Protein 3W92 (pdb70)

Secondary structure (DSSP, 8-state):
-HHHHHHHHHHHHHHH--HHHHHHHHHHTT-/-HHHHHHHHHHHHHHH--HHHHHHHHHHHH-/-HHHHHHHHHHHHHHH--HHHHHHHHHHH--

B-factor: mean 21.25, std 8.87, range [10.96, 60.33]

Radius of gyration: 15.0 Å; Cα contacts (8 Å, |Δi|>4): 67; chains: 3; bounding box: 19×21×43 Å

Solvent-accessible surface area: 6558 Å² total; per-residue (Å²): 134,31,62,138,6,58,120,82,1,40,42,4,57,149,99,2,58,21,67,163,59,6,43,160,7,53,146,115,48,60,100,169,32,47,116,1,61,144,61,2,54,48,5,65,165,102,1,53,22,68,146,62,5,60,81,0,92,120,87,56,62,174,150,30,63,165,5,39,164,98,1,41,45,3,60,165,100,2,60,21,66,166,59,5,38,92,0,81,164,87,52,26,216

Structure (mmCIF, N/CA/C/O backbone):
data_3W92
#
_entry.id   3W92
#
_cell.length_a   31.760
_cell.length_b   33.552
_cell.length_c   94.998
_cell.angle_alpha   90.00
_cell.angle_beta   90.00
_cell.angle_gamma   90.00
#
_symmetry.space_group_name_H-M   'P 21 21 21'
#
loop_
_entity.id
_entity.type
_entity.pdbx_description
1 polymer 'Thioester coiled coil peptide'
2 non-polymer 'PARA ACETAMIDO BENZOIC ACID'
3 non-polymer 'ACETATE ION'
4 non-polymer 1,2-ETHANEDIOL
5 water water
#
loop_
_atom_site.group_PDB
_atom_site.id
_atom_site.type_symbol
_atom_site.label_atom_id
_atom_site.label_alt_id
_atom_site.label_comp_id
_atom_site.label_asym_id
_atom_site.label_entity_id
_atom_site.label_seq_id
_atom_site.pdbx_PDB_ins_code
_atom_site.Cartn_x
_atom_site.Cartn_y
_atom_site.Cartn_z
_atom_site.occupancy
_atom_site.B_iso_or_equiv
_atom_site.auth_seq_id
_atom_site.auth_comp_id
_atom_site.auth_asym_id
_atom_site.auth_atom_id
_atom_site.pdbx_PDB_model_num
ATOM 1 N N . ARG A 1 1 ? -10.552 5.839 -35.646 1.00 32.22 1 ARG A N 1
ATOM 2 C CA . ARG A 1 1 ? -11.240 5.357 -34.472 1.00 32.32 1 ARG A CA 1
ATOM 3 C C . ARG A 1 1 ? -10.240 4.631 -33.646 1.00 29.21 1 ARG A C 1
ATOM 4 O O . ARG A 1 1 ? -10.316 4.571 -32.419 1.00 26.93 1 ARG A O 1
ATOM 12 N N . VAL A 1 2 ? -9.352 3.722 -34.317 1.00 24.24 2 VAL A N 1
ATOM 13 C CA . VAL A 1 2 ? -8.454 2.850 -33.551 1.00 23.59 2 VAL A CA 1
ATOM 14 C C . VAL A 1 2 ? -7.380 3.668 -32.931 1.00 22.22 2 VAL A C 1
ATOM 15 O O . VAL A 1 2 ? -7.086 3.404 -31.731 1.00 21.41 2 VAL A O 1
ATOM 19 N N . ALA A 1 3 ? -6.836 4.703 -33.567 1.00 22.13 3 ALA A N 1
ATOM 20 C CA . ALA A 1 3 ? -5.843 5.571 -32.934 1.00 22.27 3 ALA A CA 1
ATOM 21 C C . ALA A 1 3 ? -6.377 6.237 -31.657 1.00 23.23 3 ALA A C 1
ATOM 22 O O . ALA A 1 3 ? -5.662 6.323 -30.657 1.00 23.55 3 ALA A O 1
ATOM 24 N N . ARG A 1 4 ? -7.620 6.701 -31.685 1.00 24.21 4 ARG A N 1
ATOM 25 C CA . ARG A 1 4 ? -8.220 7.350 -30.535 1.00 26.59 4 ARG A CA 1
ATOM 26 C C . ARG A 1 4 ? -8.406 6.348 -29.392 1.00 23.09 4 ARG A C 1
ATOM 27 O O . ARG A 1 4 ? -8.142 6.652 -28.200 1.00 22.73 4 ARG A O 1
ATOM 35 N N . LEU A 1 5 ? -8.804 5.129 -29.738 1.00 19.94 5 LEU A N 1
ATOM 36 C CA . LEU A 1 5 ? -8.955 4.060 -28.740 1.00 18.68 5 LEU A CA 1
ATOM 37 C C . LEU A 1 5 ? -7.603 3.702 -28.157 1.00 16.63 5 LEU A C 1
ATOM 38 O O . LEU A 1 5 ? -7.478 3.433 -26.940 1.00 17.71 5 LEU A O 1
ATOM 43 N N . GLU A 1 6 ? -6.554 3.661 -28.948 1.00 17.59 6 GLU A N 1
ATOM 44 C CA . GLU A 1 6 ? -5.215 3.344 -28.467 1.00 17.49 6 GLU A CA 1
ATOM 45 C C . GLU A 1 6 ? -4.760 4.384 -27.419 1.00 17.83 6 GLU A C 1
ATOM 46 O O . GLU A 1 6 ? -4.201 3.983 -26.392 1.00 19.03 6 GLU A O 1
ATOM 52 N N A LYS A 1 7 ? -5.062 5.660 -27.674 0.50 18.38 7 LYS A N 1
ATOM 53 N N B LYS A 1 7 ? -5.063 5.652 -27.669 0.50 18.17 7 LYS A N 1
ATOM 54 C CA A LYS A 1 7 ? -4.753 6.773 -26.753 0.50 20.04 7 LYS A CA 1
ATOM 55 C CA B LYS A 1 7 ? -4.746 6.746 -26.747 0.50 19.74 7 LYS A CA 1
ATOM 56 C C A LYS A 1 7 ? -5.515 6.569 -25.439 0.50 18.29 7 LYS A C 1
ATOM 57 C C B LYS A 1 7 ? -5.513 6.560 -25.437 0.50 18.11 7 LYS A C 1
ATOM 58 O O A LYS A 1 7 ? -4.935 6.708 -24.341 0.50 19.77 7 LYS A O 1
ATOM 59 O O B LYS A 1 7 ? -4.938 6.717 -24.340 0.50 19.65 7 LYS A O 1
ATOM 70 N N . LYS A 1 8 ? -6.813 6.272 -25.535 1.00 17.81 8 LYS A N 1
ATOM 71 C CA . LYS A 1 8 ? -7.643 6.059 -24.349 1.00 16.28 8 LYS A CA 1
ATOM 72 C C . LYS A 1 8 ? -7.160 4.871 -23.566 1.00 15.71 8 LYS A C 1
ATOM 73 O O . LYS A 1 8 ? -7.166 4.975 -22.297 1.00 16.72 8 LYS A O 1
ATOM 79 N N . VAL A 1 9 ? -6.787 3.778 -24.173 1.00 15.30 9 VAL A N 1
ATOM 80 C CA . V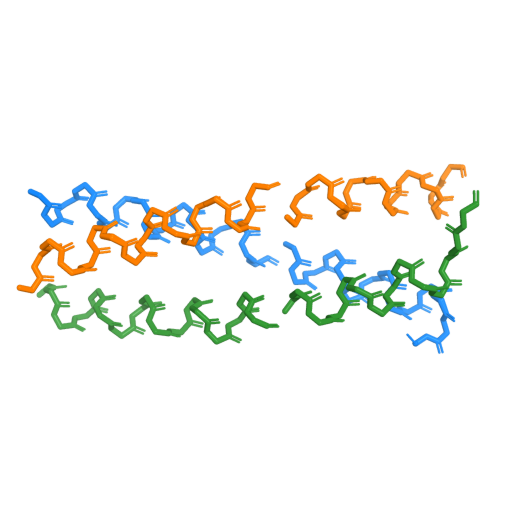AL A 1 9 ? -6.292 2.609 -23.500 1.00 14.74 9 VAL A CA 1
ATOM 81 C C . VAL A 1 9 ? -4.980 2.872 -22.813 1.00 15.45 9 VAL A C 1
ATOM 82 O O . VAL A 1 9 ? -4.774 2.419 -21.643 1.00 18.40 9 VAL A O 1
ATOM 86 N N . SER A 1 10 ? -4.064 3.585 -23.461 1.00 16.36 10 SER A N 1
ATOM 87 C CA A SER A 1 10 ? -2.793 3.927 -22.854 0.25 16.00 10 SER A CA 1
ATOM 88 C CA B SER A 1 10 ? -2.794 3.916 -22.840 0.25 17.11 10 SER A CA 1
ATOM 89 C CA C SER A 1 10 ? -2.785 3.902 -22.848 0.50 17.67 10 SER A CA 1
ATOM 90 C C . SER A 1 10 ? -3.051 4.752 -21.591 1.00 16.96 10 SER A C 1
ATOM 91 O O . SER A 1 10 ? -2.402 4.543 -20.576 1.00 19.94 10 SER A O 1
ATOM 98 N N . ALA A 1 11 ? -3.976 5.719 -21.693 1.00 17.63 11 ALA A N 1
ATOM 99 C CA . ALA A 1 11 ? -4.301 6.592 -20.504 1.00 17.03 11 ALA A CA 1
ATOM 100 C C . ALA A 1 11 ? -4.845 5.721 -19.367 1.00 16.85 11 ALA A C 1
ATOM 101 O O . ALA A 1 11 ? -4.466 5.942 -18.206 1.00 19.34 11 ALA A O 1
ATOM 103 N N . LEU A 1 12 ? -5.691 4.748 -19.652 1.00 16.23 12 LEU A N 1
ATOM 104 C CA . LEU A 1 12 ? -6.265 3.888 -18.625 1.00 15.23 12 LEU A CA 1
ATOM 105 C C . LEU A 1 12 ? -5.145 3.071 -18.039 1.00 15.50 12 LEU A C 1
ATOM 106 O O . LEU A 1 12 ? -5.137 2.844 -16.791 1.00 17.14 12 LEU A O 1
ATOM 111 N N . GLU A 1 13 ? -4.240 2.527 -18.820 1.00 16.74 13 GLU A N 1
ATOM 112 C CA . GLU A 1 13 ? -3.137 1.727 -18.269 1.00 17.09 13 GLU A CA 1
ATOM 113 C C . GLU A 1 13 ? -2.317 2.535 -17.236 1.00 16.86 13 GLU A C 1
ATOM 114 O O . GLU A 1 13 ? -1.877 2.002 -16.218 1.00 19.67 13 GLU A O 1
ATOM 120 N N . LYS A 1 14 ? -2.079 3.810 -17.559 1.00 17.83 14 LYS A N 1
ATOM 121 C CA . LYS A 1 14 ? -1.307 4.711 -16.683 1.00 18.98 14 LYS A CA 1
ATOM 122 C C . LYS A 1 14 ? -2.055 5.023 -15.397 1.00 18.13 14 LYS A C 1
ATOM 123 O O . LYS A 1 14 ? -1.410 5.383 -14.382 1.00 21.52 14 LYS A O 1
ATOM 129 N N . LYS A 1 15 ? -3.360 5.024 -15.426 1.00 16.55 15 LYS A N 1
ATOM 130 C CA . LYS A 1 15 ? -4.150 5.231 -14.198 1.00 15.50 15 LYS A CA 1
ATOM 131 C C . LYS A 1 15 ? -4.271 4.005 -13.401 1.00 14.97 15 LYS A C 1
ATOM 132 O O . LYS A 1 15 ? -4.321 4.116 -12.148 1.00 16.17 15 LYS A O 1
ATOM 138 N N . VAL A 1 16 ? -4.357 2.837 -13.971 1.00 15.22 16 VAL A N 1
ATOM 139 C CA . VAL A 1 16 ? -4.513 1.620 -13.290 1.00 15.17 16 VAL A CA 1
ATOM 140 C C . VAL A 1 16 ? -3.225 1.237 -12.580 1.00 16.08 16 VAL A C 1
ATOM 141 O O . VAL A 1 16 ? -3.252 0.775 -11.444 1.00 17.71 16 VAL A O 1
ATOM 145 N N . ALA A 1 17 ? -2.083 1.403 -13.252 1.00 18.22 17 ALA A N 1
ATOM 146 C CA . ALA A 1 17 ? -0.802 1.177 -12.634 1.00 17.95 17 ALA A CA 1
ATOM 147 C C . ALA A 1 17 ? -0.672 2.007 -11.351 1.00 18.91 17 ALA A C 1
ATOM 148 O O . ALA A 1 17 ? -0.229 1.555 -10.302 1.00 19.91 17 ALA A O 1
ATOM 154 N N . LEU A 1 19 ? -3.136 3.303 -9.360 1.00 14.82 19 LEU A N 1
ATOM 155 C CA . LEU A 1 19 ? -4.090 2.767 -8.412 1.00 13.30 19 LEU A CA 1
ATOM 156 C C . LEU A 1 19 ? -3.556 1.488 -7.776 1.00 14.52 19 LEU A C 1
ATOM 157 O O . LEU A 1 19 ? -3.704 1.280 -6.562 1.00 15.23 19 LEU A O 1
ATOM 162 N N . GLU A 1 20 ? -2.970 0.590 -8.561 1.00 14.85 20 GLU A N 1
ATOM 163 C CA . GLU A 1 20 ? -2.409 -0.637 -8.028 1.00 16.32 20 GLU A CA 1
ATOM 164 C C . GLU A 1 20 ? -1.366 -0.369 -6.960 1.00 16.10 20 GLU A C 1
ATOM 165 O O . GLU A 1 20 ? -1.380 -1.038 -5.907 1.00 17.45 20 GLU A O 1
ATOM 171 N N . LYS A 1 21 ? -0.506 0.605 -7.197 1.00 15.01 21 LYS A N 1
ATOM 172 C CA . LYS A 1 21 ? 0.516 0.899 -6.229 1.00 14.58 21 LYS A CA 1
ATOM 173 C C . LYS A 1 21 ? -0.108 1.505 -4.957 1.00 14.41 21 LYS A C 1
ATOM 174 O O . LYS A 1 21 ? 0.357 1.219 -3.838 1.00 16.03 21 LYS A O 1
ATOM 180 N N . GLU A 1 22 ? -1.077 2.391 -5.114 1.00 13.86 22 GLU A N 1
ATOM 181 C CA . GLU A 1 22 ? -1.698 3.012 -3.932 1.00 13.07 22 GLU A CA 1
ATOM 182 C C . GLU A 1 22 ? -2.422 1.947 -3.133 1.00 13.68 22 GLU A C 1
ATOM 183 O O . GLU A 1 22 ? -2.390 1.982 -1.862 1.00 14.65 22 GLU A O 1
ATOM 189 N N . VAL A 1 23 ? -3.108 1.029 -3.770 1.00 13.61 23 VAL A N 1
ATOM 190 C CA . VAL A 1 23 ? -3.816 -0.004 -3.101 1.00 14.74 23 VAL A CA 1
ATOM 191 C C . VAL A 1 23 ? -2.861 -0.918 -2.338 1.00 15.06 23 VAL A C 1
ATOM 192 O O . VAL A 1 23 ? -3.111 -1.333 -1.209 1.00 16.76 23 VAL A O 1
ATOM 196 N N . ALA A 1 24 ? -1.749 -1.267 -2.968 1.00 16.74 24 ALA A N 1
ATOM 197 C CA . ALA A 1 24 ? -0.753 -2.070 -2.277 1.00 16.93 24 ALA A CA 1
ATOM 198 C C . ALA A 1 24 ? -0.267 -1.401 -0.972 1.00 15.71 24 ALA A C 1
ATOM 199 O O . ALA A 1 24 ? -0.088 -2.032 0.078 1.00 17.84 24 ALA A O 1
ATOM 201 N N . ARG A 1 25 ? 0.007 -0.113 -1.061 1.00 15.42 25 ARG A N 1
ATOM 202 C CA A ARG A 1 25 ? 0.474 0.642 0.110 0.50 15.10 25 ARG A CA 1
ATOM 203 C CA B ARG A 1 25 ? 0.458 0.650 0.101 0.50 14.94 25 ARG A CA 1
ATOM 204 C C . ARG A 1 25 ? -0.596 0.693 1.213 1.00 14.84 25 ARG A C 1
ATOM 205 O O . ARG A 1 25 ? -0.307 0.426 2.388 1.00 16.50 25 ARG A O 1
ATOM 220 N N . LEU A 1 26 ? -1.854 0.986 0.851 1.00 14.27 26 LEU A N 1
ATOM 221 C CA . LEU A 1 26 ? -2.942 1.007 1.808 1.00 13.92 26 LEU A CA 1
ATOM 222 C C . LEU A 1 26 ? -3.116 -0.356 2.465 1.00 15.02 26 LEU A C 1
ATOM 223 O O . LEU A 1 26 ? -3.398 -0.452 3.641 1.00 16.90 26 LEU A O 1
ATOM 228 N N . LYS A 1 27 ? -3.002 -1.432 1.668 1.00 17.07 27 LYS A N 1
ATOM 229 C CA . LYS A 1 27 ? -3.116 -2.796 2.255 1.00 18.83 27 LYS A CA 1
ATOM 230 C C . LYS A 1 27 ? -2.080 -3.020 3.341 1.00 19.18 27 LYS A C 1
ATOM 231 O O . LYS A 1 27 ? -2.344 -3.662 4.385 1.00 21.30 27 LYS A O 1
ATOM 237 N N . LYS A 1 28 ? -0.872 -2.528 3.132 1.00 19.34 28 LYS A N 1
ATOM 238 C CA . LYS A 1 28 ? 0.189 -2.709 4.117 1.00 19.86 28 LYS A CA 1
ATOM 239 C C . LYS A 1 28 ? -0.129 -1.927 5.377 1.00 19.97 28 LYS A C 1
ATOM 240 O O . LYS A 1 28 ? 0.117 -2.362 6.517 1.00 22.32 28 LYS A O 1
ATOM 246 N N . LEU A 1 29 ? -0.676 -0.748 5.225 1.00 18.60 29 LEU A N 1
ATOM 247 C CA . LEU A 1 29 ? -0.974 0.130 6.378 1.00 19.44 29 LEU A CA 1
ATOM 248 C C . LEU A 1 29 ? -2.138 -0.422 7.202 1.00 20.99 29 LEU A C 1
ATOM 249 O O . LEU A 1 29 ? -2.125 -0.256 8.475 1.00 22.90 29 LEU A O 1
ATOM 254 N N . VAL A 1 30 ? -3.109 -1.102 6.575 1.00 22.80 30 VAL A N 1
ATOM 255 C CA A VAL A 1 30 ? -4.228 -1.739 7.321 0.50 25.28 30 VAL A CA 1
ATOM 256 C CA B VAL A 1 30 ? -4.164 -1.636 7.446 0.50 25.42 30 VAL A CA 1
ATOM 257 C C . VAL A 1 30 ? -3.830 -3.034 8.048 1.00 27.73 30 VAL A C 1
ATOM 258 O O . VAL A 1 30 ? -4.650 -3.646 8.819 1.00 28.68 30 VAL A O 1
ATOM 265 N N . GLY A 1 31 ? -2.608 -3.526 7.800 1.00 31.52 31 GLY A N 1
ATOM 266 C CA . GLY A 1 31 ? -2.233 -4.854 8.304 1.00 35.81 31 GLY A CA 1
ATOM 267 C C . GLY A 1 31 ? -2.871 -5.886 7.396 1.00 39.26 31 GLY A C 1
ATOM 268 O O . GLY A 1 31 ? -3.201 -7.033 7.768 1.00 38.67 31 GLY A O 1
ATOM 269 N N . GLU A 1 32 ? -3.040 -5.450 6.157 1.00 44.36 32 GLU A N 1
ATOM 270 C CA . GLU A 1 32 ? -3.328 -6.328 5.067 1.00 48.46 32 GLU A CA 1
ATOM 271 C C . GLU A 1 32 ? -4.801 -6.425 4.999 1.00 49.40 32 GLU A C 1
ATOM 272 O O . GLU A 1 32 ? -5.396 -5.687 4.177 1.00 49.79 32 GLU A O 1
ATOM 279 N N . ARG B 1 1 ? -16.289 -4.808 -34.299 1.00 13.42 1 ARG B N 1
ATOM 280 C CA . ARG B 1 1 ? -15.252 -4.866 -33.300 1.00 13.10 1 ARG B CA 1
ATOM 281 C C . ARG B 1 1 ? -14.848 -3.543 -32.692 1.00 14.33 1 ARG B C 1
ATOM 282 O O . ARG B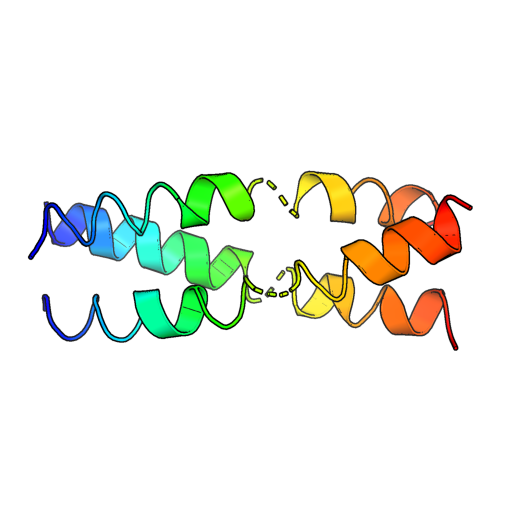 1 1 ? -14.504 -3.481 -31.482 1.00 14.85 1 ARG B O 1
ATOM 290 N N . VAL B 1 2 ? -14.841 -2.470 -33.431 1.00 14.08 2 VAL B N 1
ATOM 291 C CA . VAL B 1 2 ? -14.442 -1.183 -32.963 1.00 14.97 2 VAL B CA 1
ATOM 292 C C . VAL B 1 2 ? -15.497 -0.624 -31.982 1.00 14.29 2 VAL B C 1
ATOM 293 O O . VAL B 1 2 ? -15.130 -0.122 -30.895 1.00 15.38 2 VAL B O 1
ATOM 297 N N . ALA B 1 3 ? -16.767 -0.671 -32.324 1.00 14.68 3 ALA B N 1
ATOM 298 C CA . ALA B 1 3 ? -17.823 -0.205 -31.437 1.00 14.45 3 ALA B CA 1
ATOM 299 C C . ALA B 1 3 ? -17.806 -0.984 -30.143 1.00 14.40 3 ALA B C 1
ATOM 300 O O . ALA B 1 3 ? -18.023 -0.433 -29.082 1.00 15.69 3 ALA B O 1
ATOM 302 N N . ARG B 1 4 ? -17.521 -2.257 -30.209 1.00 14.42 4 ARG B N 1
ATOM 303 C CA . ARG B 1 4 ? -17.483 -3.107 -29.000 1.00 12.84 4 ARG B CA 1
ATOM 304 C C . ARG B 1 4 ? -16.372 -2.632 -28.165 1.00 13.16 4 ARG B C 1
ATOM 305 O O . ARG B 1 4 ? -16.553 -2.510 -26.896 1.00 14.62 4 ARG B O 1
ATOM 313 N N . LEU B 1 5 ? -15.215 -2.315 -28.680 1.00 13.24 5 LEU B N 1
ATOM 314 C CA . LEU B 1 5 ? -14.089 -1.775 -27.887 1.00 13.34 5 LEU B CA 1
ATOM 315 C C . LEU B 1 5 ? -14.440 -0.421 -27.351 1.00 13.62 5 LEU B C 1
ATOM 316 O O . LEU B 1 5 ? -14.063 -0.125 -26.174 1.00 14.25 5 LEU B O 1
ATOM 321 N N . GLU B 1 6 ? -15.068 0.473 -28.066 1.00 14.09 6 GLU B N 1
ATOM 322 C CA . GLU B 1 6 ? -15.425 1.776 -27.571 1.00 14.40 6 GLU B CA 1
ATOM 323 C C . GLU B 1 6 ? -16.332 1.643 -26.357 1.00 14.06 6 GLU B C 1
ATOM 324 O O . GLU B 1 6 ? -16.144 2.377 -25.359 1.00 14.51 6 GLU B O 1
ATOM 330 N N . LYS B 1 7 ? -17.299 0.746 -26.367 1.00 13.69 7 LYS B N 1
ATOM 331 C CA A LYS B 1 7 ? -18.237 0.471 -25.246 0.50 14.14 7 LYS B CA 1
ATOM 332 C CA B LYS B 1 7 ? -18.184 0.623 -25.225 0.50 13.50 7 LYS B CA 1
ATOM 333 C C . LYS B 1 7 ? -17.399 0.046 -24.056 1.00 13.33 7 LYS B C 1
ATOM 334 O O . LYS B 1 7 ? -17.615 0.518 -22.900 1.00 14.59 7 LYS B O 1
ATOM 345 N N . LYS B 1 8 ? -16.504 -0.898 -24.237 1.00 12.89 8 LYS B N 1
ATOM 346 C CA . LYS B 1 8 ? -15.704 -1.451 -23.118 1.00 12.30 8 LYS B CA 1
ATOM 347 C C . LYS B 1 8 ? -14.816 -0.397 -22.563 1.00 12.72 8 LYS B C 1
ATOM 348 O O . LYS B 1 8 ? -14.637 -0.340 -21.315 1.00 13.24 8 LYS B O 1
ATOM 354 N N . VAL B 1 9 ? -14.173 0.415 -23.359 1.00 12.03 9 VAL B N 1
ATOM 355 C CA . VAL B 1 9 ? -13.285 1.445 -22.862 1.00 11.60 9 VAL B CA 1
ATOM 356 C C . VAL B 1 9 ? -14.073 2.492 -22.141 1.00 12.43 9 VAL B C 1
ATOM 357 O O . VAL B 1 9 ? -13.603 2.971 -21.069 1.00 14.28 9 VAL B O 1
ATOM 361 N N . SER B 1 10 ? -15.234 2.890 -22.583 1.00 13.16 10 SER B N 1
ATOM 362 C CA . SER B 1 10 ? -16.025 3.863 -21.875 1.00 13.44 10 SER B CA 1
ATOM 363 C C . SER B 1 10 ? -16.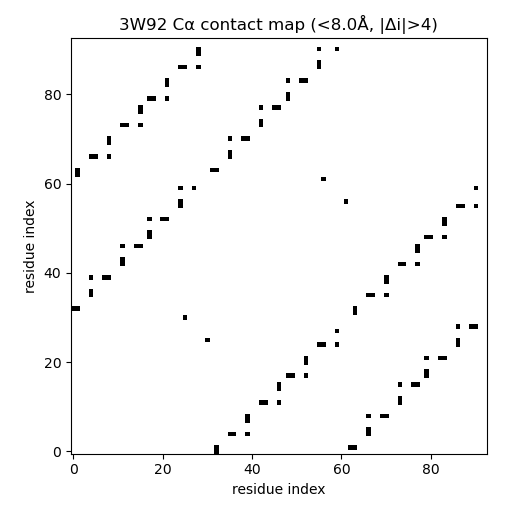390 3.337 -20.485 1.00 13.22 10 SER B C 1
ATOM 364 O O . SER B 1 10 ? -16.344 4.061 -19.475 1.00 15.03 10 SER B O 1
ATOM 367 N N . ALA B 1 11 ? -16.788 2.085 -20.421 1.00 13.39 11 ALA B N 1
ATOM 368 C CA . ALA B 1 11 ? -17.129 1.454 -19.151 1.00 12.83 11 ALA B CA 1
ATOM 369 C C . ALA B 1 11 ? -15.939 1.490 -18.226 1.00 13.41 11 ALA B C 1
ATOM 370 O O . ALA B 1 11 ? -16.082 1.802 -17.008 1.00 14.28 11 ALA B O 1
ATOM 372 N N . LEU B 1 12 ? -14.764 1.125 -18.677 1.00 12.60 12 LEU B N 1
ATOM 373 C CA . LEU B 1 12 ? -13.558 1.156 -17.861 1.00 11.96 12 LEU B CA 1
ATOM 374 C C . LEU B 1 12 ? -13.300 2.552 -17.424 1.00 12.25 12 LEU B C 1
ATOM 375 O O . LEU B 1 12 ? -12.869 2.729 -16.238 1.00 13.51 12 LEU B O 1
ATOM 380 N N . GLU B 1 13 ? -13.395 3.591 -18.231 1.00 12.54 13 GLU B N 1
ATOM 381 C CA . GLU B 1 13 ? -13.094 4.918 -17.837 1.00 13.31 13 GLU B CA 1
ATOM 382 C C . GLU B 1 13 ? -13.998 5.311 -16.686 1.00 13.40 13 GLU B C 1
ATOM 383 O O . GLU B 1 13 ? -13.484 5.996 -15.733 1.00 14.28 13 GLU B O 1
ATOM 389 N N . LYS B 1 14 ? -15.267 4.965 -16.715 1.00 12.88 14 LYS B N 1
ATOM 390 C CA A LYS B 1 14 ? -16.146 5.389 -15.661 0.50 12.72 14 LYS B CA 1
ATOM 391 C CA B LYS B 1 14 ? -16.224 5.309 -15.687 0.50 12.87 14 LYS B CA 1
ATOM 392 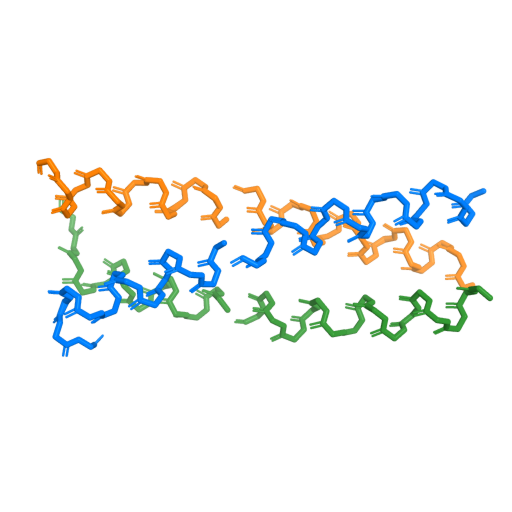C C . LYS B 1 14 ? -15.916 4.575 -14.391 1.00 13.13 14 LYS B C 1
ATOM 393 O O . LYS B 1 14 ? -16.225 5.113 -13.285 1.00 16.18 14 LYS B O 1
ATOM 404 N N . LYS B 1 15 ? -15.402 3.377 -14.449 1.00 13.11 15 LYS B N 1
ATOM 405 C CA . LYS B 1 15 ? -15.057 2.613 -13.220 1.00 13.12 15 LYS B CA 1
ATOM 406 C C . LYS B 1 15 ? -13.766 3.123 -12.685 1.00 13.19 15 LYS B C 1
ATOM 407 O O . LYS B 1 15 ? -13.582 3.084 -11.424 1.00 14.37 15 LYS B O 1
ATOM 413 N N . VAL B 1 16 ? -12.820 3.557 -13.444 1.00 12.62 16 VAL B N 1
ATOM 414 C CA . VAL B 1 16 ? -11.520 4.026 -12.953 1.00 12.43 16 VAL B CA 1
ATOM 415 C C . VAL B 1 16 ? -11.652 5.386 -12.346 1.00 12.21 16 VAL B C 1
ATOM 416 O O . VAL B 1 16 ? -11.058 5.621 -11.262 1.00 14.46 16 VAL B O 1
ATOM 420 N N . ALA B 1 17 ? -12.439 6.273 -12.870 1.00 13.64 17 ALA B N 1
ATOM 421 C CA . ALA B 1 17 ? -12.727 7.587 -12.298 1.00 15.33 17 ALA B CA 1
ATOM 422 C C . ALA B 1 17 ? -13.301 7.399 -10.923 1.00 15.96 17 ALA B C 1
ATOM 423 O O . ALA B 1 17 ? -12.897 7.943 -9.894 1.00 17.61 17 ALA B O 1
ATOM 429 N N . LEU B 1 19 ? -12.860 4.558 -8.756 1.00 13.67 19 LEU B N 1
ATOM 430 C CA . LEU B 1 19 ? -11.739 4.064 -8.001 1.00 13.04 19 LEU B CA 1
ATOM 431 C C . LEU B 1 19 ? -10.842 5.167 -7.633 1.00 12.05 19 LEU B C 1
ATOM 432 O O . LEU B 1 19 ? -10.355 5.170 -6.463 1.00 13.85 19 LEU B O 1
ATOM 437 N N . GLU B 1 20 ? -10.501 6.115 -8.456 1.00 12.48 20 GLU B N 1
ATOM 438 C CA A GLU B 1 20 ? -9.633 7.167 -8.089 0.50 11.94 20 GLU B CA 1
ATOM 439 C CA B GLU B 1 20 ? -9.678 7.231 -8.111 0.50 12.15 20 GLU B CA 1
ATOM 440 C C . GLU B 1 20 ? -10.290 8.015 -6.962 1.00 11.73 20 GLU B C 1
ATOM 441 O O . GLU B 1 20 ? -9.510 8.467 -6.073 1.00 12.97 20 GLU B O 1
ATOM 452 N N . LYS B 1 21 ? -11.596 8.283 -6.976 1.00 12.22 21 LYS B N 1
ATOM 453 C CA . LYS B 1 21 ? -12.236 9.029 -5.908 1.00 13.59 21 LYS B CA 1
ATOM 454 C C . LYS B 1 21 ? -12.169 8.254 -4.639 1.00 13.82 21 LYS B C 1
ATOM 455 O O . LYS B 1 21 ? -11.924 8.893 -3.545 1.00 13.26 21 LYS B O 1
ATOM 461 N N . GLU B 1 22 ? -12.411 6.969 -4.642 1.00 11.82 22 GLU B N 1
ATOM 462 C CA A GLU B 1 22 ? -12.450 6.250 -3.386 0.50 11.69 22 GLU B CA 1
ATOM 463 C CA B GLU B 1 22 ? -12.399 6.107 -3.404 0.50 11.95 22 GLU B CA 1
ATOM 464 C C . GLU B 1 22 ? -11.049 6.043 -2.878 1.00 11.58 22 GLU B C 1
ATOM 465 O O . GLU B 1 22 ? -10.856 6.143 -1.622 1.00 13.16 22 GLU B O 1
ATOM 476 N N . VAL B 1 23 ? -10.037 5.826 -3.679 1.00 11.20 23 VAL B N 1
ATOM 477 C CA . VAL B 1 23 ? -8.664 5.733 -3.222 1.00 12.15 23 VAL B CA 1
ATOM 478 C C . VAL B 1 23 ? -8.221 7.089 -2.719 1.00 11.51 23 VAL B C 1
ATOM 479 O O . VAL B 1 23 ? -7.475 7.145 -1.673 1.00 12.39 23 VAL B O 1
ATOM 483 N N . ALA B 1 24 ? -8.583 8.223 -3.233 1.00 11.07 24 ALA B N 1
ATOM 484 C CA . ALA B 1 24 ? -8.214 9.512 -2.761 1.00 11.87 24 ALA B CA 1
ATOM 485 C C . ALA B 1 24 ? -8.780 9.681 -1.309 1.00 10.96 24 ALA B C 1
ATOM 486 O O . ALA B 1 24 ? -8.042 10.187 -0.434 1.00 12.43 24 ALA B O 1
ATOM 488 N N . ARG B 1 25 ? -9.988 9.272 -1.088 1.00 11.48 25 ARG B N 1
ATOM 489 C CA . ARG B 1 25 ? -10.571 9.346 0.292 1.00 11.52 25 ARG B CA 1
ATOM 490 C C . ARG B 1 25 ? -9.795 8.483 1.197 1.00 11.26 25 ARG B C 1
ATOM 491 O O . ARG B 1 25 ? -9.463 8.957 2.340 1.00 12.67 25 ARG B O 1
ATOM 499 N N . LEU B 1 26 ? -9.528 7.269 0.862 1.00 11.18 26 LEU B N 1
ATOM 500 C CA . LEU B 1 26 ? -8.747 6.382 1.753 1.00 11.21 26 LEU B CA 1
ATOM 501 C C . LEU B 1 26 ? -7.440 6.932 2.026 1.00 11.06 26 LEU B C 1
ATOM 502 O O . LEU B 1 26 ? -6.953 6.846 3.222 1.00 12.77 26 LEU B O 1
ATOM 507 N N . LYS B 1 27 ? -6.659 7.419 1.086 1.00 11.82 27 LYS B N 1
ATOM 508 C CA . LYS B 1 27 ? -5.393 7.969 1.314 1.00 11.86 27 LYS B CA 1
ATOM 509 C C . LYS B 1 27 ? -5.476 9.173 2.248 1.00 11.27 27 LYS B C 1
ATOM 510 O O . LYS B 1 27 ? -4.548 9.333 3.113 1.00 14.21 27 LYS B O 1
ATOM 516 N N . LYS B 1 28 ? -6.455 10.009 2.151 1.00 12.19 28 LYS B N 1
ATOM 517 C CA . LYS B 1 28 ? -6.595 11.184 3.056 1.00 12.52 28 LYS B CA 1
ATOM 518 C C . LYS B 1 28 ? -6.844 10.674 4.484 1.00 13.57 28 LYS B C 1
ATOM 519 O O . LYS B 1 28 ? -6.261 11.227 5.457 1.00 15.41 28 LYS B O 1
ATOM 525 N N . LEU B 1 29 ? -7.713 9.696 4.659 1.00 12.94 29 LEU B N 1
ATOM 526 C CA . LEU B 1 29 ? -8.078 9.230 6.028 1.00 13.78 29 LEU B CA 1
ATOM 527 C C . LEU B 1 29 ? -6.902 8.542 6.603 1.00 13.68 29 LEU B C 1
ATOM 528 O O . LEU B 1 29 ? -6.579 8.779 7.812 1.00 16.83 29 LEU B O 1
ATOM 533 N N . VAL B 1 30 ? -6.154 7.713 5.928 1.00 14.17 30 VAL B N 1
ATOM 53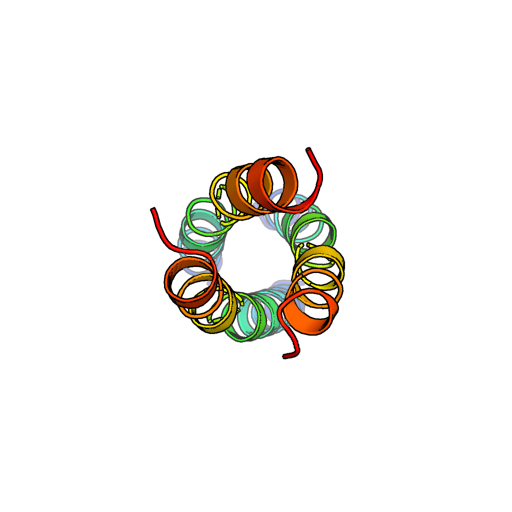4 C CA . VAL B 1 30 ? -5.038 6.981 6.492 1.00 14.90 30 VAL B CA 1
ATOM 535 C C . VAL B 1 30 ? -3.804 7.842 6.603 1.00 15.31 30 VAL B C 1
ATOM 536 O O . VAL B 1 30 ? -3.003 7.697 7.514 1.00 17.59 30 VAL B O 1
ATOM 540 N N . GLY B 1 31 ? -3.613 8.819 5.714 1.00 17.02 31 GLY B N 1
ATOM 541 C CA . GLY B 1 31 ? -2.433 9.620 5.705 1.00 16.52 31 GLY B CA 1
ATOM 542 C C . GLY B 1 31 ? -2.422 10.848 6.596 1.00 20.63 31 GLY B C 1
ATOM 543 O O . GLY B 1 31 ? -1.366 11.286 7.060 1.00 22.12 31 GLY B O 1
ATOM 544 N N . GLU B 1 32 ? -3.590 11.427 6.808 1.00 26.05 32 GLU B N 1
ATOM 545 C CA . GLU B 1 32 ? -3.737 12.692 7.530 1.00 30.09 32 GLU B CA 1
ATOM 546 C C . GLU B 1 32 ? -4.687 12.505 8.737 1.00 31.70 32 GLU B C 1
ATOM 547 O O . GLU B 1 32 ? -5.319 11.440 8.920 1.00 31.03 32 GLU B O 1
ATOM 554 N N . ARG C 1 1 ? -3.987 -4.140 -35.200 1.00 15.46 1 ARG C N 1
ATOM 555 C CA . ARG C 1 1 ? -4.150 -3.134 -34.162 1.00 14.91 1 ARG C CA 1
ATOM 556 C C . ARG C 1 1 ? -5.398 -3.398 -33.398 1.00 14.78 1 ARG C C 1
ATOM 557 O O . ARG C 1 1 ? -5.371 -3.171 -32.146 1.00 15.98 1 ARG C O 1
ATOM 565 N N . VAL C 1 2 ? -6.518 -3.813 -33.938 1.00 14.20 2 VAL C N 1
ATOM 566 C CA . VAL C 1 2 ? -7.704 -4.097 -33.107 1.00 14.46 2 VAL C CA 1
ATOM 567 C C . VAL C 1 2 ? -7.506 -5.334 -32.310 1.00 14.53 2 VAL C C 1
ATOM 568 O O . VAL C 1 2 ? -7.898 -5.305 -31.075 1.00 15.70 2 VAL C O 1
ATOM 572 N N . ALA C 1 3 ? -6.896 -6.388 -32.763 1.00 14.97 3 ALA C N 1
ATOM 573 C CA . ALA C 1 3 ? -6.704 -7.589 -31.980 1.00 14.86 3 ALA C CA 1
ATOM 574 C C . ALA C 1 3 ? -5.829 -7.228 -30.778 1.00 16.05 3 ALA C C 1
ATOM 575 O O . ALA C 1 3 ? -6.052 -7.697 -29.640 1.00 17.11 3 ALA C O 1
ATOM 577 N N . ARG C 1 4 ? -4.813 -6.410 -30.949 1.00 15.71 4 ARG C N 1
ATOM 578 C CA . ARG C 1 4 ? -3.939 -6.000 -29.869 1.00 16.34 4 ARG C CA 1
ATOM 579 C C . ARG C 1 4 ? -4.727 -5.188 -28.889 1.00 16.62 4 ARG C C 1
ATOM 580 O O . ARG C 1 4 ? -4.529 -5.375 -27.643 1.00 17.90 4 ARG C O 1
ATOM 588 N N . LEU C 1 5 ? -5.553 -4.295 -29.296 1.00 16.27 5 LEU C N 1
ATOM 589 C CA . LEU C 1 5 ? -6.409 -3.507 -28.387 1.00 15.11 5 LEU C CA 1
ATOM 590 C C . LEU C 1 5 ? -7.327 -4.369 -27.625 1.00 14.94 5 LEU C C 1
ATOM 591 O O . LEU C 1 5 ? -7.543 -4.144 -26.392 1.00 15.70 5 LEU C O 1
ATOM 596 N N . GLU C 1 6 ? -7.923 -5.392 -28.200 1.00 15.05 6 GLU C N 1
ATOM 597 C CA . GLU C 1 6 ? -8.842 -6.290 -27.520 1.00 14.51 6 GLU C CA 1
ATOM 598 C C . GLU C 1 6 ? -8.089 -6.954 -26.391 1.00 15.42 6 GLU C C 1
ATOM 599 O O . GLU C 1 6 ? -8.677 -7.081 -25.288 1.00 15.92 6 GLU C O 1
ATOM 605 N N . LYS C 1 7 ? -6.870 -7.360 -26.589 1.00 15.55 7 LYS C N 1
ATOM 606 C CA . LYS C 1 7 ? -6.146 -8.025 -25.537 1.00 16.85 7 LYS C CA 1
ATOM 607 C C . LYS C 1 7 ? -5.784 -7.042 -24.451 1.00 16.04 7 LYS C C 1
ATOM 608 O O . LYS C 1 7 ? -5.897 -7.435 -23.297 1.00 17.45 7 LYS C O 1
ATOM 614 N N . LYS C 1 8 ? -5.426 -5.827 -24.753 1.00 15.60 8 LYS C N 1
ATOM 615 C CA . LYS C 1 8 ? -5.109 -4.816 -23.705 1.00 15.96 8 LYS C CA 1
ATOM 616 C C . LYS C 1 8 ? -6.346 -4.517 -22.954 1.00 14.84 8 LYS C C 1
ATOM 617 O O . LYS C 1 8 ? -6.261 -4.272 -21.702 1.00 17.07 8 LYS C O 1
ATOM 623 N N . VAL C 1 9 ? -7.493 -4.416 -23.558 1.00 14.33 9 VAL C N 1
ATOM 624 C CA . VAL C 1 9 ? -8.748 -4.063 -22.851 1.00 13.55 9 VAL C CA 1
ATOM 625 C C . VAL C 1 9 ? -9.139 -5.213 -21.983 1.00 14.78 9 VAL C C 1
ATOM 626 O O . VAL C 1 9 ? -9.588 -4.960 -20.823 1.00 15.31 9 VAL C O 1
ATOM 630 N N . SER C 1 10 ? -9.008 -6.455 -22.378 1.00 15.06 10 SER C N 1
ATOM 631 C CA . SER C 1 10 ? -9.322 -7.581 -21.525 1.00 15.57 10 SER C CA 1
ATOM 632 C C . SER C 1 10 ? -8.414 -7.576 -20.308 1.00 16.09 10 SER C C 1
ATOM 633 O O . SER C 1 10 ? -8.886 -7.827 -19.169 1.00 17.56 10 SER C O 1
ATOM 636 N N . ALA C 1 11 ?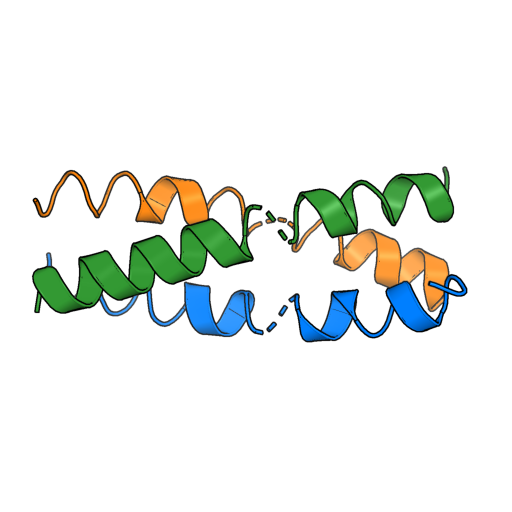 -7.124 -7.257 -20.471 1.00 16.59 11 ALA C N 1
ATOM 637 C CA . ALA C 1 11 ? -6.177 -7.207 -19.328 1.00 17.66 11 ALA C CA 1
ATOM 638 C C . ALA C 1 11 ? -6.649 -6.104 -18.409 1.00 16.93 11 ALA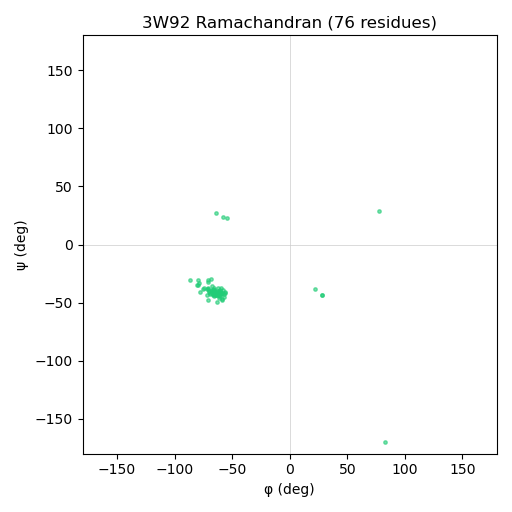 C C 1
ATOM 639 O O . ALA C 1 11 ? -6.625 -6.317 -17.143 1.00 18.41 11 ALA C O 1
ATOM 641 N N . LEU C 1 12 ? -7.055 -4.930 -18.844 1.00 15.69 12 LEU C N 1
ATOM 642 C CA . LEU C 1 12 ? -7.555 -3.853 -18.017 1.00 14.95 12 LEU C CA 1
ATOM 643 C C . LEU C 1 12 ? -8.781 -4.301 -17.302 1.00 15.28 12 LEU C C 1
ATOM 644 O O . LEU C 1 12 ? -8.940 -3.979 -16.077 1.00 16.54 12 LEU C O 1
ATOM 649 N N . GLU C 1 13 ? -9.750 -4.948 -17.913 1.00 14.73 13 GLU C N 1
ATOM 650 C CA . GLU C 1 13 ? -10.958 -5.403 -17.238 1.00 15.24 13 GLU C CA 1
ATOM 651 C C . GLU C 1 13 ? -10.589 -6.295 -16.067 1.00 15.80 13 GLU C C 1
ATOM 652 O O . GLU C 1 13 ? -11.174 -6.183 -14.968 1.00 17.29 13 GLU C O 1
ATOM 658 N N . LYS C 1 14 ? -9.623 -7.178 -16.246 1.00 16.49 14 LYS C N 1
ATOM 659 C CA . LYS C 1 14 ? -9.262 -8.116 -15.190 1.00 17.43 14 LYS C CA 1
ATOM 660 C C . LYS C 1 14 ? -8.542 -7.393 -14.032 1.00 17.21 14 LYS C C 1
ATOM 661 O O . LYS C 1 14 ? -8.640 -7.839 -12.891 1.00 19.24 14 LYS C O 1
ATOM 667 N N . LYS C 1 15 ? -7.816 -6.314 -14.302 1.00 15.91 15 LYS C N 1
ATOM 668 C CA . LYS C 1 15 ? -7.148 -5.545 -13.230 1.00 15.85 15 LYS C CA 1
ATOM 669 C C . LYS C 1 15 ? -8.132 -4.659 -12.550 1.00 15.39 15 LYS C C 1
ATOM 670 O O . LYS C 1 15 ? -7.971 -4.418 -11.319 1.00 16.88 15 LYS C O 1
ATOM 676 N N . VAL C 1 16 ? -9.115 -4.098 -13.201 1.00 14.66 16 VAL C N 1
ATOM 677 C CA . VAL C 1 16 ? -10.076 -3.191 -12.600 1.00 14.54 16 VAL C CA 1
ATOM 678 C C . VAL C 1 16 ? -11.073 -3.954 -11.739 1.00 15.80 16 VAL C C 1
ATOM 679 O O . VAL C 1 16 ? -11.391 -3.490 -10.648 1.00 16.72 16 VAL C O 1
ATOM 683 N N . ALA C 1 17 ? -11.504 -5.147 -12.132 1.00 16.43 17 ALA C N 1
ATOM 684 C CA . ALA C 1 17 ? -12.392 -5.963 -11.309 1.00 18.72 17 ALA C CA 1
ATOM 685 C C . ALA C 1 17 ? -11.698 -6.359 -10.027 1.00 20.12 17 ALA C C 1
ATOM 686 O O . ALA C 1 17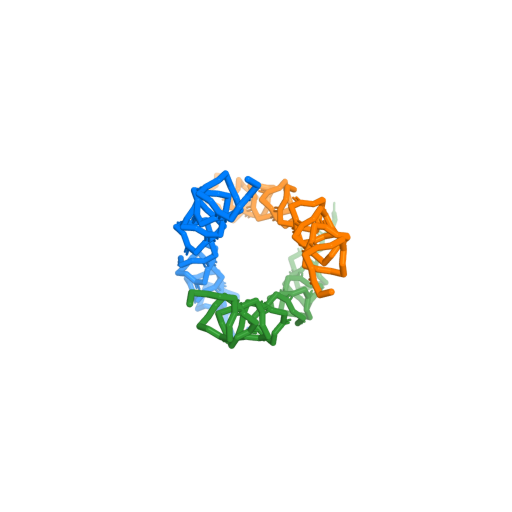 ? -12.215 -6.304 -8.942 1.00 23.09 17 ALA C O 1
ATOM 692 N N . LEU C 1 19 ? -9.124 -4.496 -8.491 1.00 17.09 19 LEU C N 1
ATOM 693 C CA . LEU C 1 19 ? -9.015 -3.254 -7.730 1.00 15.93 19 LEU C CA 1
ATOM 694 C C . LEU C 1 19 ? -10.338 -2.939 -7.136 1.00 15.64 19 LEU C C 1
ATOM 695 O O . LEU C 1 19 ? -10.366 -2.474 -5.950 1.00 16.87 19 LEU C O 1
ATOM 700 N N . GLU C 1 20 ? -11.471 -3.142 -7.748 1.00 15.20 20 GLU C N 1
ATOM 701 C CA . GLU C 1 20 ? -12.752 -2.831 -7.159 1.00 15.67 20 GLU C CA 1
ATOM 702 C C . GLU C 1 20 ? -12.967 -3.640 -5.880 1.00 16.27 20 GLU C C 1
ATOM 703 O O . GLU C 1 20 ? -13.434 -3.109 -4.879 1.00 16.65 20 GLU C O 1
ATOM 709 N N . LYS C 1 21 ? -12.600 -4.917 -5.901 1.00 16.77 21 LYS C N 1
ATOM 710 C CA . LYS C 1 21 ? -12.796 -5.761 -4.722 1.00 18.11 21 LYS C CA 1
ATOM 711 C C . LYS C 1 21 ? -11.840 -5.334 -3.660 1.00 16.83 21 LYS C C 1
ATOM 712 O O . LYS C 1 21 ? -12.235 -5.344 -2.475 1.00 18.62 21 LYS C O 1
ATOM 718 N N . GLU C 1 22 ? -10.600 -5.008 -3.975 1.00 16.61 22 GLU C N 1
ATOM 719 C CA . GLU C 1 22 ? -9.633 -4.628 -2.935 1.00 15.74 22 GLU C CA 1
ATOM 720 C C . GLU C 1 22 ? -10.037 -3.332 -2.303 1.00 15.01 22 GLU C C 1
ATOM 721 O O . GLU C 1 22 ? -9.911 -3.157 -1.067 1.00 15.79 22 GLU C O 1
ATOM 727 N N . VAL C 1 23 ? -10.475 -2.363 -3.098 1.00 14.61 23 VAL C N 1
ATOM 728 C CA . VAL C 1 23 ? -10.944 -1.074 -2.552 1.00 14.03 23 VAL C CA 1
ATOM 729 C C . VAL C 1 23 ? -12.199 -1.247 -1.721 1.00 14.37 23 VAL C C 1
ATOM 730 O O . VAL C 1 23 ? -12.285 -0.620 -0.629 1.00 16.39 23 VAL C O 1
ATOM 734 N N . ALA C 1 24 ? -13.114 -2.122 -2.094 1.00 15.89 24 ALA C N 1
ATOM 735 C CA . ALA C 1 24 ? -14.291 -2.384 -1.268 1.00 16.29 24 ALA C CA 1
ATOM 736 C C . ALA C 1 24 ? -13.850 -2.922 0.101 1.00 15.64 24 ALA C C 1
ATOM 737 O O . ALA C 1 24 ? -14.383 -2.559 1.177 1.00 17.53 24 ALA C O 1
ATOM 739 N N . ARG C 1 25 ? -12.868 -3.802 0.114 1.00 16.51 25 ARG C N 1
ATOM 740 C CA A ARG C 1 25 ? -12.417 -4.382 1.371 0.50 16.35 25 ARG C CA 1
ATOM 741 C CA B ARG C 1 25 ? -12.375 -4.399 1.357 0.50 16.65 25 ARG C CA 1
ATOM 742 C C . ARG C 1 25 ? -11.720 -3.294 2.214 1.00 16.43 25 ARG C C 1
ATOM 743 O O . ARG C 1 25 ? -11.929 -3.216 3.437 1.00 17.84 25 ARG C O 1
ATOM 758 N N . LEU C 1 26 ? -10.881 -2.465 1.593 1.00 15.52 26 LEU C N 1
ATOM 759 C CA . LEU C 1 26 ? -10.209 -1.403 2.337 1.00 15.08 26 LEU C CA 1
ATOM 760 C C . LEU C 1 26 ? -11.208 -0.438 2.909 1.00 15.58 26 LEU C C 1
ATOM 761 O O . LEU C 1 26 ? -11.017 0.056 4.047 1.00 16.50 26 LEU C O 1
ATOM 766 N N . LYS C 1 27 ? -12.267 -0.120 2.218 1.00 14.87 27 LYS C N 1
ATOM 767 C CA . LYS C 1 27 ? -13.254 0.802 2.696 1.00 15.89 27 LYS C CA 1
ATOM 768 C C . LYS C 1 27 ? -13.869 0.209 3.963 1.00 16.67 27 LYS C C 1
ATOM 769 O O . LYS C 1 27 ? -14.102 0.905 4.927 1.00 18.16 27 LYS C O 1
ATOM 775 N N . LYS C 1 28 ? -14.147 -1.075 3.986 1.00 16.55 28 LYS C N 1
ATOM 776 C CA . LYS C 1 28 ? -14.714 -1.734 5.188 1.00 18.20 28 LYS C CA 1
ATOM 777 C C . LYS C 1 28 ? -13.707 -1.714 6.333 1.00 17.85 28 LYS C C 1
ATOM 778 O O . LYS C 1 28 ? -14.105 -1.504 7.516 1.00 19.76 28 LYS C O 1
ATOM 784 N N . LEU C 1 29 ? -12.443 -1.972 6.059 1.00 17.63 29 LEU C N 1
ATOM 785 C CA . LEU C 1 29 ? -11.420 -2.007 7.073 1.00 16.63 29 LEU C CA 1
ATOM 786 C C . LEU C 1 29 ? -11.204 -0.648 7.698 1.00 15.91 29 LEU C C 1
ATOM 787 O O . LEU C 1 29 ? -11.026 -0.553 8.953 1.00 17.68 29 LEU C O 1
ATOM 792 N N . VAL C 1 30 ? -11.245 0.406 6.960 1.00 15.87 30 VAL C N 1
ATOM 793 C CA . VAL C 1 30 ? -10.981 1.726 7.446 1.00 15.43 30 VAL C CA 1
ATOM 794 C C . VAL C 1 30 ? -12.227 2.250 8.223 1.00 15.45 30 VAL C C 1
ATOM 795 O O . VAL C 1 30 ? -12.123 2.903 9.269 1.00 17.15 30 VAL C O 1
ATOM 799 N N . GLY C 1 31 ? -13.413 1.978 7.709 1.00 16.91 31 GLY C N 1
ATOM 800 C CA . GLY C 1 31 ? -14.651 2.408 8.299 1.00 17.31 31 GLY C CA 1
ATOM 801 C C . GLY C 1 31 ? -15.030 3.839 7.936 1.00 17.29 31 GLY C C 1
ATOM 802 O O . GLY C 1 31 ? -14.432 4.473 7.064 1.00 18.34 31 GLY C O 1
ATOM 803 N N . GLU C 1 32 ? -16.041 4.305 8.626 1.00 17.92 32 GLU C N 1
ATOM 804 C CA . GLU C 1 32 ? -16.698 5.567 8.412 1.00 20.10 32 GLU C CA 1
ATOM 805 C C . GLU C 1 32 ? -16.664 6.434 9.641 1.00 18.82 32 GLU C C 1
ATOM 806 O O . GLU C 1 32 ? -16.869 7.658 9.543 1.00 21.92 32 GLU C O 1
#

Sequence (93 aa):
RVARLEKKKVSSSALEKKVALEKEVARRLKKLVVGERVARLEKKKVSALEKKKVALEEKEEVARLKKLVGERVARLEKKVSALEKKVALEKEVARRLKKLVGE

Foldseek 3Di:
DVVVVVVVVVVVVVVVVCVVVVVVVCVVVVD/DVVVVVVVVVVVVVVVVCVVVVVVVCVVVPD/DVVVVVVVVVVVVVVVVCVVVVVVVPVVVDD